Protein AF-A0A024CAW7-F1 (afdb_monomer_lite)

Sequence (51 aa):
YVMIVLKGSVPIAFGGTEQPAAYGELVSIGGLGGDVNKKLSAAIAAILETK

Radius of gyration: 12.85 Å; chains: 1; bounding box: 30×22×31 Å

pLDDT: mean 95.27, std 4.23, range [68.25, 98.31]

Structure (mmCIF, N/CA/C/O backbone):
data_AF-A0A024CAW7-F1
#
_entry.id   AF-A0A024CAW7-F1
#
loop_
_atom_site.group_PDB
_atom_site.id
_atom_site.type_symbol
_atom_site.label_atom_id
_atom_site.label_alt_id
_atom_site.label_comp_id
_atom_site.label_asym_id
_atom_site.label_entity_id
_atom_site.label_seq_id
_atom_site.pdbx_PDB_ins_code
_atom_site.Cartn_x
_atom_site.Cartn_y
_atom_site.Cartn_z
_atom_site.occupancy
_atom_site.B_iso_or_equiv
_atom_site.auth_seq_id
_atom_site.auth_comp_id
_atom_site.auth_asym_id
_atom_site.auth_atom_id
_atom_site.pdbx_PDB_model_num
ATOM 1 N N . TYR A 1 1 ? 15.996 -4.980 -3.155 1.00 91.44 1 TYR A N 1
ATOM 2 C CA . TYR A 1 1 ? 15.972 -4.943 -1.678 1.00 91.44 1 TYR A CA 1
ATOM 3 C C . TYR A 1 1 ? 14.662 -4.328 -1.227 1.00 91.44 1 TYR A C 1
ATOM 5 O O . TYR A 1 1 ? 14.142 -3.494 -1.957 1.00 91.44 1 TYR A O 1
ATOM 13 N N . VAL A 1 2 ? 14.121 -4.750 -0.083 1.00 96.25 2 VAL A N 1
ATOM 14 C CA . VAL A 1 2 ? 12.841 -4.254 0.446 1.00 96.25 2 VAL A CA 1
ATOM 15 C C . VAL A 1 2 ? 13.013 -3.975 1.936 1.00 96.25 2 VAL A C 1
ATOM 17 O O . VAL A 1 2 ? 13.557 -4.812 2.652 1.00 96.25 2 VAL A O 1
ATOM 20 N N . MET A 1 3 ? 12.565 -2.805 2.387 1.00 97.44 3 MET A N 1
ATOM 21 C CA . MET A 1 3 ? 12.461 -2.437 3.799 1.00 97.44 3 MET A CA 1
ATOM 22 C C . MET A 1 3 ? 10.982 -2.234 4.123 1.00 97.44 3 MET A C 1
ATOM 24 O O . MET A 1 3 ? 10.262 -1.627 3.333 1.00 97.44 3 MET A O 1
ATOM 28 N N . ILE A 1 4 ? 10.535 -2.748 5.268 1.00 95.75 4 ILE A N 1
ATOM 29 C CA .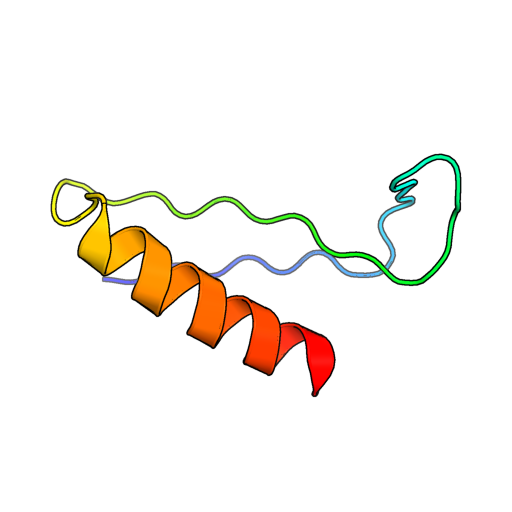 ILE A 1 4 ? 9.149 -2.633 5.729 1.00 95.75 4 ILE A CA 1
ATOM 30 C C . ILE A 1 4 ? 9.170 -2.033 7.130 1.00 95.75 4 ILE A C 1
ATOM 32 O O . ILE A 1 4 ? 9.914 -2.496 7.994 1.00 95.75 4 ILE A O 1
ATOM 36 N N . VAL A 1 5 ? 8.340 -1.017 7.352 1.00 96.50 5 VAL A N 1
ATOM 37 C CA . VAL A 1 5 ? 8.099 -0.422 8.668 1.00 96.50 5 VAL A CA 1
ATOM 38 C C . VAL A 1 5 ? 6.596 -0.432 8.906 1.00 96.50 5 VAL A C 1
ATOM 40 O O . VAL A 1 5 ? 5.848 0.135 8.116 1.00 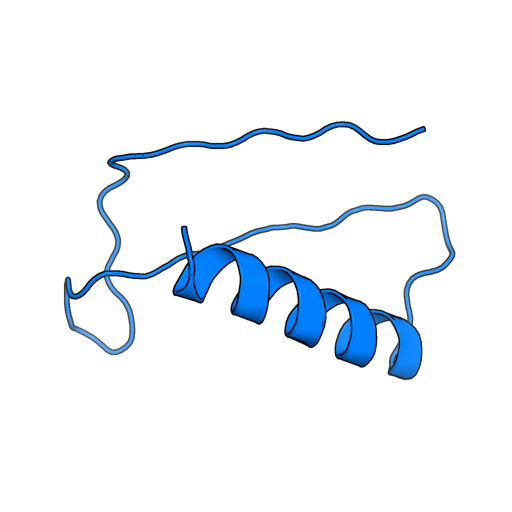96.50 5 VAL A O 1
ATOM 43 N N . LEU A 1 6 ? 6.161 -1.066 9.996 1.00 94.94 6 LEU A N 1
ATOM 44 C CA . LEU A 1 6 ? 4.763 -1.089 10.418 1.00 94.94 6 LEU A CA 1
ATOM 45 C C . LEU A 1 6 ? 4.624 -0.340 11.743 1.00 94.94 6 LEU A C 1
ATOM 47 O O . LEU A 1 6 ? 5.348 -0.620 12.698 1.00 94.94 6 LEU A O 1
ATOM 51 N N . LYS A 1 7 ? 3.687 0.608 11.796 1.00 94.19 7 LYS A N 1
ATOM 52 C CA . LYS A 1 7 ? 3.336 1.347 13.013 1.00 94.19 7 LYS A CA 1
ATOM 53 C C . LYS A 1 7 ? 1.866 1.100 13.331 1.00 94.19 7 LYS A C 1
ATOM 55 O O . LYS A 1 7 ? 0.994 1.676 12.693 1.00 94.19 7 LYS A O 1
ATOM 60 N N . GLY A 1 8 ? 1.613 0.216 14.292 1.00 91.69 8 GLY A N 1
ATOM 61 C CA . GLY A 1 8 ? 0.273 -0.019 14.827 1.00 91.69 8 GLY A CA 1
ATOM 62 C C . GLY A 1 8 ? -0.138 1.053 15.836 1.00 91.69 8 GLY A C 1
ATOM 63 O O . GLY A 1 8 ? 0.704 1.802 16.333 1.00 91.69 8 GLY A O 1
ATOM 64 N N . SER A 1 9 ? -1.433 1.098 16.153 1.00 92.06 9 SER A N 1
ATOM 65 C CA . SER A 1 9 ? -2.006 1.963 17.200 1.00 92.06 9 SER A CA 1
ATOM 66 C C . SER A 1 9 ? -1.746 3.464 17.013 1.00 92.06 9 SER A C 1
ATOM 68 O O . SER A 1 9 ? -1.678 4.217 17.982 1.00 92.06 9 SER A O 1
ATOM 70 N N . VAL A 1 10 ? -1.594 3.908 15.764 1.00 93.62 10 VAL A N 1
ATOM 71 C CA . VAL A 1 10 ? -1.498 5.329 15.416 1.00 93.62 10 VAL A CA 1
ATOM 72 C C . VAL A 1 10 ? -2.915 5.913 15.374 1.00 93.62 10 VAL A C 1
ATOM 74 O O . VAL A 1 10 ? -3.752 5.352 14.666 1.00 93.62 10 VAL A O 1
ATOM 77 N N . PRO A 1 11 ? -3.207 7.021 16.085 1.00 95.19 11 PRO A N 1
ATOM 78 C CA . PRO A 1 11 ? -4.475 7.725 15.926 1.00 95.19 11 PRO A CA 1
ATOM 79 C C . PRO A 1 11 ? -4.674 8.134 14.465 1.00 95.19 11 PRO A C 1
ATOM 81 O O . PRO A 1 11 ? -3.825 8.819 13.890 1.00 95.19 11 PRO A O 1
ATOM 84 N N . ILE A 1 12 ? -5.778 7.701 13.860 1.00 95.81 12 ILE A N 1
ATOM 85 C CA . ILE A 1 12 ? -6.084 7.962 12.456 1.00 95.81 12 ILE A CA 1
ATOM 86 C C . ILE A 1 12 ? -7.563 8.300 12.299 1.00 95.81 12 ILE A C 1
ATOM 88 O O . ILE A 1 12 ? -8.427 7.634 12.864 1.00 95.81 12 ILE A O 1
ATOM 92 N N . ALA A 1 13 ? -7.841 9.338 11.513 1.00 96.38 13 ALA A N 1
ATOM 93 C CA . ALA A 1 13 ? -9.184 9.680 11.080 1.00 96.38 13 ALA A CA 1
ATOM 94 C C . ALA A 1 13 ? -9.231 9.677 9.550 1.00 96.38 13 ALA A C 1
ATOM 96 O O . ALA A 1 13 ? -8.418 10.333 8.895 1.00 96.38 13 ALA A O 1
ATOM 97 N N . PHE A 1 14 ? -10.189 8.954 8.976 1.00 95.69 14 PHE A N 1
ATOM 98 C CA . PHE A 1 14 ? -10.402 8.876 7.534 1.00 95.69 14 PHE A CA 1
ATOM 99 C C . PHE A 1 14 ? -11.875 9.131 7.210 1.00 95.69 14 PHE A C 1
ATOM 101 O O . PHE A 1 14 ? -12.774 8.579 7.846 1.00 95.69 14 PHE A O 1
ATOM 108 N N . GLY A 1 15 ? -12.131 10.041 6.265 1.00 95.75 15 GLY A N 1
ATOM 109 C CA . GLY A 1 15 ? -13.496 10.474 5.941 1.00 95.75 15 GLY A CA 1
ATOM 110 C C . GLY A 1 15 ? -14.254 11.094 7.124 1.00 95.75 15 GLY A C 1
ATOM 111 O O . GLY A 1 15 ? -15.476 11.025 7.159 1.00 95.75 15 GLY A O 1
ATOM 112 N N . GLY A 1 16 ? -13.543 11.657 8.110 1.00 96.56 16 GLY A N 1
ATOM 113 C CA . GLY A 1 16 ? -14.139 12.216 9.330 1.00 96.56 16 GLY A CA 1
ATOM 114 C C . GLY A 1 16 ? -14.499 11.186 10.410 1.00 96.56 16 GLY A C 1
ATOM 115 O O . GLY A 1 16 ? -15.154 11.550 11.380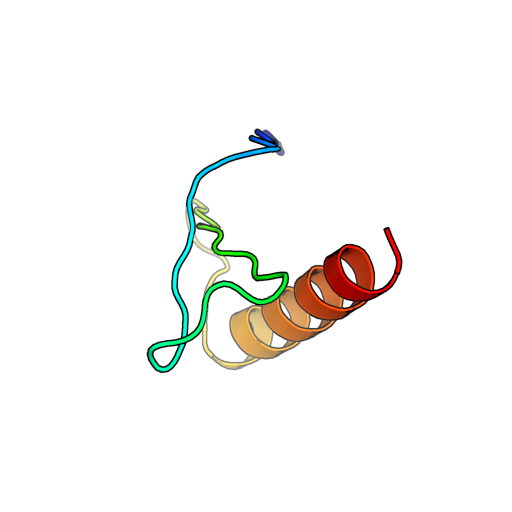 1.00 96.56 16 GLY A O 1
ATOM 116 N N . THR A 1 17 ? -14.081 9.923 10.265 1.00 95.56 17 THR A N 1
ATOM 117 C CA . THR A 1 17 ? -14.334 8.850 11.245 1.00 95.56 17 THR A CA 1
ATOM 118 C C . THR A 1 17 ? -13.033 8.234 11.755 1.00 95.56 17 THR A C 1
ATOM 120 O O . THR A 1 17 ? -12.050 8.195 11.021 1.00 95.56 17 THR A O 1
ATOM 123 N N . GLU A 1 18 ? -13.044 7.707 12.981 1.00 95.50 18 GLU A N 1
ATOM 124 C CA . GLU A 1 18 ? -11.915 6.985 13.603 1.00 95.50 18 GLU A CA 1
ATOM 125 C C . GLU A 1 18 ? -12.073 5.455 13.510 1.00 95.50 18 GLU A C 1
ATOM 127 O O . GLU A 1 18 ? -11.570 4.701 14.341 1.00 95.50 18 GLU A O 1
ATOM 132 N N . GLN A 1 19 ? -12.824 4.975 12.514 1.00 94.81 19 GLN A N 1
ATOM 133 C CA . GLN A 1 19 ? -12.886 3.542 12.223 1.00 94.81 19 GLN A CA 1
ATOM 134 C C . GLN A 1 19 ? -11.504 3.026 11.782 1.00 94.81 19 GLN A C 1
ATOM 136 O O . GLN A 1 19 ? -10.685 3.825 11.314 1.00 94.81 19 GLN A O 1
ATOM 141 N N . PRO A 1 20 ? -11.228 1.710 11.901 1.00 93.56 20 PRO A N 1
ATOM 142 C CA . PRO A 1 20 ? -9.953 1.136 11.484 1.00 93.56 20 PRO A CA 1
ATOM 143 C C . PRO A 1 20 ? -9.565 1.576 10.069 1.00 93.56 20 PRO A C 1
ATOM 145 O O . PRO A 1 20 ? -10.313 1.377 9.112 1.00 93.56 20 PRO A O 1
ATOM 148 N N . ALA A 1 21 ? -8.392 2.190 9.952 1.00 95.19 21 ALA A N 1
ATOM 149 C CA . ALA A 1 21 ? -7.870 2.708 8.699 1.00 95.19 21 ALA A CA 1
ATOM 150 C C . ALA A 1 21 ? -6.352 2.533 8.644 1.00 95.19 21 ALA A C 1
ATOM 152 O O . ALA A 1 21 ? -5.677 2.440 9.671 1.00 95.19 21 ALA A O 1
ATOM 153 N N . ALA A 1 22 ? -5.813 2.523 7.427 1.00 95.31 22 ALA A N 1
ATOM 154 C CA . ALA A 1 22 ? -4.385 2.427 7.182 1.00 95.31 22 ALA A CA 1
ATOM 155 C C . ALA A 1 22 ? -3.948 3.443 6.123 1.00 95.31 22 ALA A C 1
ATOM 157 O O . ALA A 1 22 ? -4.647 3.694 5.142 1.00 95.31 22 ALA A O 1
ATOM 158 N N . TYR A 1 23 ? -2.754 3.992 6.319 1.00 94.81 23 TYR A N 1
ATOM 159 C CA . TYR A 1 23 ? -2.041 4.817 5.351 1.00 94.81 23 TYR A CA 1
ATOM 160 C C . TYR A 1 23 ? -0.622 4.271 5.217 1.00 94.81 23 TYR A C 1
ATOM 162 O O . TYR A 1 23 ? -0.010 3.871 6.209 1.00 94.81 23 TYR A O 1
ATOM 170 N N . GLY A 1 24 ? -0.097 4.255 3.996 1.00 94.56 24 GLY A N 1
ATOM 171 C CA . GLY A 1 24 ? 1.238 3.748 3.727 1.00 94.56 24 GLY A CA 1
ATOM 172 C C . GLY A 1 24 ? 1.877 4.424 2.527 1.00 94.56 24 GLY A C 1
ATOM 173 O O . GLY A 1 24 ? 1.200 4.829 1.584 1.00 94.56 24 GLY A O 1
ATOM 174 N N . GLU A 1 25 ? 3.202 4.499 2.569 1.00 96.44 25 GLU A N 1
ATOM 175 C CA . GLU A 1 25 ? 4.033 5.038 1.499 1.00 96.44 25 GLU A CA 1
ATOM 176 C C . GLU A 1 25 ? 4.907 3.922 0.941 1.00 96.44 25 GLU A C 1
ATOM 178 O O . GLU A 1 25 ? 5.522 3.158 1.687 1.00 96.44 25 GLU A O 1
ATOM 183 N N . LEU A 1 26 ? 4.961 3.828 -0.385 1.00 96.38 26 LEU A N 1
ATOM 184 C CA . LEU A 1 26 ? 5.800 2.867 -1.085 1.00 96.38 26 LEU A CA 1
ATOM 185 C C . LEU A 1 26 ? 6.742 3.622 -2.014 1.00 96.38 26 LEU A C 1
ATOM 187 O O . LEU A 1 26 ? 6.311 4.293 -2.950 1.00 96.38 26 LEU A O 1
ATOM 191 N N . VAL A 1 27 ? 8.037 3.502 -1.738 1.00 97.06 27 VAL A N 1
ATOM 192 C CA . VAL A 1 27 ? 9.092 4.245 -2.428 1.00 97.06 27 VAL A CA 1
ATOM 193 C C . VAL A 1 27 ? 10.057 3.262 -3.070 1.00 97.06 27 VAL A C 1
ATOM 195 O O . VAL A 1 27 ? 10.459 2.276 -2.454 1.00 97.06 27 VAL A O 1
ATOM 198 N N . SER A 1 28 ? 10.427 3.526 -4.320 1.00 97.06 28 SER A N 1
ATOM 199 C CA . SER A 1 28 ? 11.360 2.696 -5.080 1.00 97.06 28 SER A CA 1
ATOM 200 C C . SER A 1 28 ? 12.208 3.562 -6.006 1.00 97.06 28 SER A C 1
ATOM 202 O O . SER A 1 28 ? 11.742 4.582 -6.516 1.00 97.06 28 SER A O 1
ATOM 204 N N . ILE A 1 29 ? 13.448 3.136 -6.256 1.00 96.94 29 ILE A N 1
ATOM 205 C CA . ILE A 1 29 ? 14.295 3.722 -7.299 1.00 96.94 29 ILE A CA 1
ATOM 206 C C . ILE A 1 29 ? 13.815 3.151 -8.637 1.00 96.94 29 ILE A C 1
ATOM 208 O O . ILE A 1 29 ? 14.234 2.075 -9.059 1.00 96.94 29 ILE A O 1
ATOM 212 N N . GLY A 1 30 ? 12.875 3.855 -9.269 1.00 95.75 30 GLY A N 1
ATOM 213 C CA . GLY A 1 30 ? 12.198 3.393 -10.480 1.00 95.75 30 GLY A CA 1
ATOM 214 C C . GLY A 1 30 ? 11.214 2.240 -10.234 1.00 95.75 30 GLY A C 1
ATOM 215 O O . GLY A 1 30 ? 11.018 1.778 -9.110 1.00 95.75 30 GLY A O 1
ATOM 216 N N . GLY A 1 31 ? 10.552 1.795 -11.305 1.00 94.75 31 GLY A N 1
ATOM 217 C CA . GLY A 1 31 ? 9.597 0.678 -11.274 1.00 94.75 31 GLY A CA 1
ATOM 218 C C . GLY A 1 31 ? 8.188 1.030 -10.782 1.00 94.75 31 GLY A C 1
ATOM 219 O O . GLY A 1 31 ? 7.311 0.175 -10.839 1.00 94.75 31 GLY A O 1
ATOM 220 N N . LEU A 1 32 ? 7.946 2.273 -10.355 1.00 96.94 32 LEU A N 1
ATOM 221 C CA . LEU A 1 32 ? 6.605 2.781 -10.059 1.00 96.94 32 LEU A CA 1
ATOM 222 C C . LEU A 1 32 ? 5.997 3.447 -11.294 1.00 96.94 32 LEU A C 1
ATOM 224 O O . LEU A 1 32 ? 6.692 4.086 -12.083 1.00 96.94 32 LEU A O 1
ATOM 228 N N . GLY A 1 33 ? 4.689 3.289 -11.457 1.00 97.44 33 GLY A N 1
ATOM 229 C CA . GLY A 1 33 ? 3.937 3.752 -12.620 1.00 97.44 33 GLY A CA 1
ATOM 230 C C . GLY A 1 33 ? 2.485 3.291 -12.538 1.00 97.44 33 GLY A C 1
ATOM 231 O O . GLY A 1 33 ? 2.144 2.500 -11.665 1.00 97.44 33 GLY A O 1
ATOM 232 N N . GLY A 1 34 ? 1.616 3.763 -13.435 1.00 97.94 34 GLY A N 1
ATOM 233 C CA . GLY A 1 34 ? 0.161 3.576 -13.313 1.00 97.94 34 GLY A CA 1
ATOM 234 C C . GLY A 1 34 ? -0.284 2.130 -13.052 1.00 97.94 34 GLY A C 1
ATOM 235 O O . GLY A 1 34 ? -0.978 1.867 -12.071 1.00 97.94 34 GLY A O 1
ATOM 236 N N . ASP A 1 35 ? 0.144 1.179 -13.884 1.00 97.94 35 ASP A N 1
ATOM 237 C CA . ASP A 1 35 ? -0.281 -0.222 -13.752 1.00 97.94 35 ASP A CA 1
ATOM 238 C C . ASP A 1 35 ? 0.379 -0.949 -12.578 1.00 97.94 35 ASP A C 1
ATOM 240 O O . ASP A 1 35 ? -0.264 -1.764 -11.914 1.00 97.94 35 ASP A O 1
ATOM 244 N N . VAL A 1 36 ? 1.648 -0.643 -12.291 1.00 98.12 36 VAL A N 1
ATOM 245 C CA . VAL A 1 36 ? 2.352 -1.217 -11.136 1.00 98.12 36 VAL A CA 1
ATOM 246 C C . VAL A 1 36 ? 1.726 -0.714 -9.838 1.00 98.12 36 VAL A C 1
ATOM 248 O O . VAL A 1 36 ? 1.432 -1.519 -8.959 1.00 98.12 36 VAL A O 1
ATOM 251 N N . ASN A 1 37 ? 1.426 0.583 -9.749 1.00 97.75 37 ASN A N 1
ATOM 2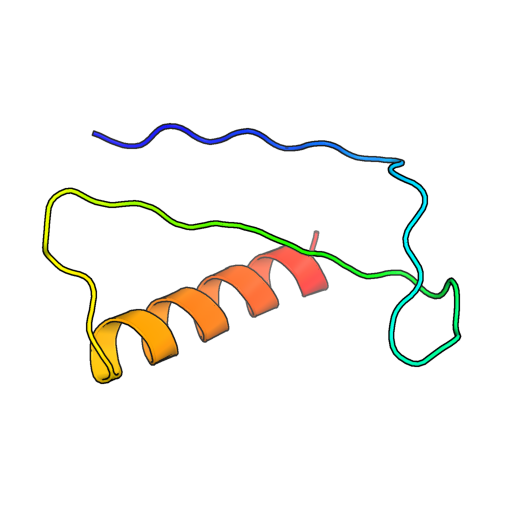52 C CA . ASN A 1 37 ? 0.790 1.188 -8.584 1.00 97.75 37 ASN A CA 1
ATOM 253 C C . ASN A 1 37 ? -0.581 0.557 -8.328 1.00 97.75 37 ASN A C 1
ATOM 255 O O . ASN A 1 37 ? -0.852 0.164 -7.202 1.00 97.75 37 ASN A O 1
ATOM 259 N N . LYS A 1 38 ? -1.407 0.349 -9.365 1.00 98.19 38 LYS A N 1
ATOM 260 C CA . LYS A 1 38 ? -2.698 -0.349 -9.217 1.00 98.19 38 LYS A CA 1
ATOM 261 C C . LYS A 1 38 ? -2.536 -1.747 -8.613 1.00 98.19 38 LYS A C 1
ATOM 263 O O . LYS A 1 38 ? -3.252 -2.091 -7.676 1.00 98.19 38 LYS A O 1
ATOM 268 N N . LYS A 1 39 ? -1.591 -2.546 -9.126 1.00 98.31 39 LYS A N 1
ATOM 269 C CA . LYS A 1 39 ? -1.341 -3.915 -8.637 1.00 98.31 39 LYS A CA 1
ATOM 270 C C . LYS A 1 39 ? -0.829 -3.923 -7.198 1.00 98.31 39 LYS A C 1
ATOM 272 O O . LYS A 1 39 ? -1.314 -4.708 -6.387 1.00 98.31 39 LYS A O 1
ATOM 277 N N . LEU A 1 40 ? 0.126 -3.049 -6.882 1.00 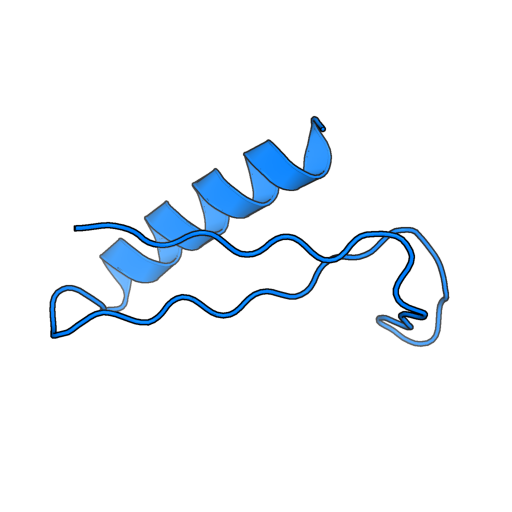97.75 40 LEU A N 1
ATOM 278 C CA . LEU A 1 40 ? 0.702 -2.950 -5.542 1.00 97.75 40 LEU A CA 1
ATOM 279 C C . LEU A 1 40 ? -0.325 -2.442 -4.527 1.00 97.75 40 LEU A C 1
ATOM 281 O O . LEU A 1 40 ? -0.472 -3.055 -3.476 1.00 97.75 40 LEU A O 1
ATOM 285 N N . SER A 1 41 ? -1.080 -1.389 -4.850 1.00 97.50 41 SER A N 1
ATOM 286 C CA . SER A 1 41 ? -2.137 -0.866 -3.979 1.00 97.50 41 SER A CA 1
ATOM 287 C C . SER A 1 41 ? -3.201 -1.921 -3.685 1.00 97.50 41 SER A C 1
ATOM 289 O O . SER A 1 41 ? -3.563 -2.089 -2.525 1.00 97.50 41 SER A O 1
ATOM 291 N N . ALA A 1 42 ? -3.652 -2.672 -4.695 1.00 97.94 42 ALA A N 1
ATOM 292 C CA . ALA A 1 42 ? -4.625 -3.746 -4.495 1.00 97.94 42 ALA A CA 1
ATOM 293 C C . ALA A 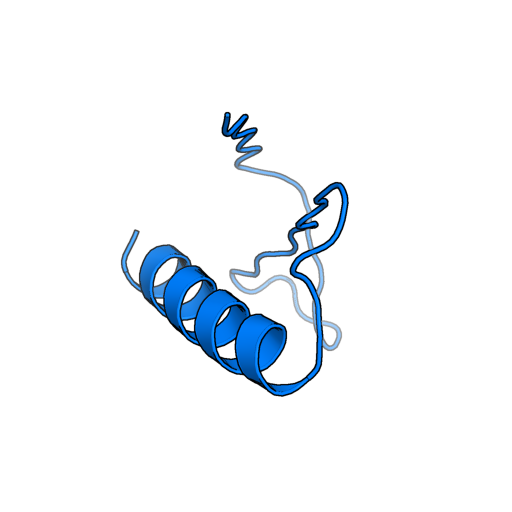1 42 ? -4.084 -4.856 -3.577 1.00 97.94 42 ALA A C 1
ATOM 295 O O . ALA A 1 42 ? -4.768 -5.273 -2.645 1.00 97.94 42 ALA A O 1
ATOM 296 N N . ALA A 1 43 ? -2.844 -5.304 -3.802 1.00 97.56 43 ALA A N 1
ATOM 297 C CA . ALA A 1 43 ? -2.229 -6.351 -2.988 1.00 97.56 43 ALA A CA 1
ATOM 298 C C . ALA A 1 43 ? -2.006 -5.907 -1.533 1.00 97.56 43 ALA A C 1
ATOM 300 O O . ALA A 1 43 ? -2.293 -6.661 -0.608 1.00 97.56 43 ALA A O 1
ATOM 301 N N . ILE A 1 44 ? -1.521 -4.679 -1.325 1.00 96.75 44 ILE A N 1
ATOM 302 C CA . ILE A 1 44 ? -1.269 -4.134 0.014 1.00 96.75 44 ILE A CA 1
ATOM 303 C C . ILE A 1 44 ? -2.588 -3.917 0.763 1.00 96.75 44 ILE A C 1
ATOM 305 O O . ILE A 1 44 ? -2.681 -4.299 1.925 1.00 96.75 44 ILE A O 1
ATOM 309 N N . ALA A 1 45 ? -3.617 -3.376 0.103 1.00 96.44 45 ALA A N 1
ATOM 310 C CA . ALA A 1 45 ? -4.939 -3.212 0.705 1.00 96.44 45 ALA A CA 1
ATOM 311 C C . ALA A 1 45 ? -5.532 -4.559 1.150 1.00 96.44 45 ALA A C 1
ATOM 313 O O . ALA A 1 45 ? -5.977 -4.672 2.286 1.00 96.44 45 ALA A O 1
ATOM 314 N N . ALA A 1 46 ? -5.448 -5.596 0.309 1.00 97.31 46 ALA A N 1
ATOM 315 C CA . ALA A 1 46 ? -5.931 -6.934 0.658 1.00 97.31 46 ALA A CA 1
ATOM 316 C C . ALA A 1 46 ? -5.182 -7.544 1.860 1.00 97.31 46 ALA A C 1
ATOM 318 O O . ALA A 1 46 ? -5.775 -8.230 2.694 1.00 97.31 46 ALA A O 1
ATOM 319 N N . ILE A 1 47 ? -3.875 -7.289 1.982 1.00 95.81 47 ILE A N 1
ATOM 320 C CA . ILE A 1 47 ? -3.095 -7.719 3.151 1.00 95.81 47 ILE A CA 1
ATOM 321 C C . ILE A 1 47 ? -3.570 -6.991 4.414 1.00 95.81 47 ILE A C 1
ATOM 323 O O . ILE A 1 47 ? -3.766 -7.639 5.435 1.00 95.81 47 ILE A O 1
ATOM 327 N N . LEU A 1 48 ? -3.768 -5.672 4.343 1.00 94.38 48 LEU A N 1
ATOM 328 C CA . LEU A 1 48 ? -4.177 -4.844 5.485 1.00 94.38 48 LEU A CA 1
ATOM 329 C C . LEU A 1 48 ? -5.638 -5.057 5.903 1.00 94.38 48 LEU A C 1
ATOM 331 O O . LEU A 1 48 ? -5.981 -4.818 7.051 1.00 94.38 48 LEU A O 1
ATOM 335 N N . GLU A 1 49 ? -6.504 -5.497 4.993 1.00 92.56 49 GLU A N 1
ATOM 336 C CA . GLU A 1 49 ? -7.883 -5.870 5.325 1.00 92.56 49 GLU A CA 1
ATOM 337 C C . GLU A 1 49 ? -7.945 -7.204 6.086 1.00 92.56 49 GLU A C 1
ATOM 339 O O . GLU A 1 49 ? -8.822 -7.417 6.920 1.00 92.56 49 GLU A O 1
ATOM 344 N N . THR A 1 50 ? -7.013 -8.117 5.804 1.00 90.75 50 THR A N 1
ATOM 345 C CA . THR A 1 50 ? -7.040 -9.490 6.334 1.00 90.75 50 THR A CA 1
ATOM 346 C C . THR A 1 50 ? -6.197 -9.703 7.592 1.00 90.75 50 THR A C 1
ATOM 348 O O . THR A 1 50 ? -6.247 -10.798 8.167 1.00 90.75 50 THR A O 1
ATOM 351 N N . LYS A 1 51 ? -5.396 -8.719 8.007 1.00 68.25 51 LYS A N 1
ATOM 352 C CA . LYS A 1 51 ? -4.412 -8.823 9.095 1.00 68.25 51 LYS A CA 1
ATOM 353 C C . LYS A 1 51 ? -4.516 -7.655 10.053 1.00 68.25 51 LYS A C 1
ATOM 355 O O . LYS A 1 51 ? -4.446 -7.940 11.268 1.00 68.25 51 LYS A O 1
#

Organism: NCBI:txid122814

Secondary structure (DSSP, 8-state):
--------S----BTTB-SS--------SS--SHHHHHHHHHHHHHHHHH-

InterPro domains:
  IPR001398 Macrophage migration inhibitory factor [PF01187] (1-48)
  IPR001398 Macrophage migration inhibitory factor [PTHR11954] (1-51)
  IPR014347 Tautomerase/MIF superfamily [G3DSA:3.30.429.10] (1-51)
  IPR014347 Tautomerase/MIF superfamily [SSF55331] (1-50)

Foldseek 3Di:
DDDDDDDPPDQDDDPNHRPDDDDDDDDDPDPDDDVSCVVVVVVVVVVSVVD